Protein AF-A0A453AKY3-F1 (afdb_monomer_lite)

Radius of gyration: 17.87 Å; chains: 1; bounding box: 48×35×45 Å

pLDDT: mean 80.45, std 20.17, range [27.27, 98.38]

Secondary structure (DSSP, 8-state):
--SGGGTSSHHHHHHHHTT---SS--HHHHHHHH-HHHHHHHHHTTGGGT--PPPEEEE-HHHHHHS-HHHHHHHHHHHH--SEEEEEESS--TTTT-EEE-SHHHHHHHHHHHHTT-SSPPTT-SS--------SS---------S-EEEEEE-

InterPro domains:
  IPR000291 D-alanine--D-alanine ligase/VANA/B/C, conserved site [PS00843] (2-13)
  IPR013815 ATP-grasp fold, subdomain 1 [G3DSA:3.30.1490.20] (53-109)
  IPR016185 Pre-ATP-grasp domain superfamily [SSF52440] (1-34)

Foldseek 3Di:
DDKDCVQLQNVLVVCVVVVHDDDDDHNVVSNQVLFQVSVQVVCCVCVVVVDHDFAEAEEELVRLLPDDLQVVVVVCCVRNVAQKEWEDARRTPDCFLTDIARDSQQSVQSNVCVVVVPRHRDPPSHDDDPDPPPDPDDDDDDDPPPRRYGYYYYD

Sequence (155 aa):
VHGGIGEDGTIQSLLESAGVPYTGPGPIASRTCMDKVATSLAVDHLASYGIHTIPKDVRAREELLKSSLVDIWNDLKAKLQTETVCVKPARDGCSTGVARLRCPEDLEVYANALRGTLPRLPANCLSKVPEIQFGNSLSQSNLMLSCTFTLIYIC

Organism: Aegilops tauschii subsp. strangulata (NCBI:txid200361)

Structure (mmCIF, N/CA/C/O backbone):
data_AF-A0A453AKY3-F1
#
_entry.id   AF-A0A453AKY3-F1
#
loop_
_atom_site.group_PDB
_atom_site.id
_atom_site.type_symbol
_atom_site.label_atom_id
_atom_site.label_alt_id
_atom_site.label_comp_id
_atom_site.label_asym_id
_atom_site.label_entity_id
_atom_site.label_seq_id
_atom_site.pdbx_PDB_ins_code
_atom_site.Cartn_x
_atom_site.Cartn_y
_atom_site.Cartn_z
_atom_site.occupancy
_atom_site.B_iso_or_equiv
_atom_site.auth_seq_id
_atom_site.auth_comp_id
_atom_site.auth_asym_id
_atom_site.auth_atom_id
_atom_site.pdbx_PDB_model_num
ATOM 1 N N . VAL A 1 1 ? -10.324 -13.139 13.522 1.00 77.50 1 VAL A N 1
ATOM 2 C CA . VAL A 1 1 ? -10.597 -13.159 12.066 1.00 77.50 1 VAL A CA 1
ATOM 3 C C . VAL A 1 1 ? -9.435 -12.445 11.412 1.00 77.50 1 VAL A C 1
ATOM 5 O O . VAL A 1 1 ? -9.150 -11.344 11.853 1.00 77.50 1 VAL A O 1
ATOM 8 N N . HIS A 1 2 ? -8.716 -13.091 10.497 1.00 82.88 2 HIS A N 1
ATOM 9 C CA . HIS A 1 2 ? -7.521 -12.515 9.871 1.00 82.88 2 HIS A CA 1
ATOM 10 C C . HIS A 1 2 ? -7.840 -12.085 8.439 1.00 82.88 2 HIS A C 1
ATOM 12 O O . HIS A 1 2 ? -8.544 -12.817 7.741 1.00 82.88 2 HIS A O 1
ATOM 18 N N . GLY A 1 3 ? -7.317 -10.933 8.022 1.00 79.75 3 GLY A N 1
ATOM 19 C CA . GLY A 1 3 ? -7.545 -10.345 6.704 1.00 79.75 3 GLY A CA 1
ATOM 20 C C . GLY A 1 3 ? -8.992 -9.916 6.418 1.00 79.75 3 GLY A C 1
ATOM 21 O O . GLY A 1 3 ? -9.940 -10.229 7.147 1.00 79.75 3 GLY A O 1
ATOM 22 N N . GLY A 1 4 ? -9.156 -9.183 5.311 1.00 83.38 4 GLY A N 1
ATOM 23 C CA . GLY A 1 4 ? -10.452 -8.743 4.785 1.00 83.38 4 GLY A CA 1
ATOM 24 C C . GLY A 1 4 ? -11.318 -8.039 5.831 1.00 83.38 4 GLY A C 1
ATOM 25 O O . GLY A 1 4 ? -10.832 -7.197 6.585 1.00 83.38 4 GLY A O 1
ATOM 26 N N . ILE A 1 5 ? -12.584 -8.455 5.927 1.00 90.88 5 ILE A N 1
ATOM 27 C CA . ILE A 1 5 ? -13.588 -7.839 6.811 1.00 90.88 5 ILE A CA 1
ATOM 28 C C . ILE A 1 5 ? -13.215 -7.846 8.302 1.00 90.88 5 ILE A C 1
ATOM 30 O O . ILE A 1 5 ? -13.814 -7.112 9.086 1.00 90.88 5 ILE A O 1
ATOM 34 N N . GLY A 1 6 ? -12.262 -8.695 8.711 1.00 91.56 6 GLY A N 1
ATOM 35 C CA . GLY A 1 6 ? -11.754 -8.736 10.082 1.00 91.56 6 GLY A CA 1
ATOM 36 C C . GLY A 1 6 ? -10.782 -7.603 10.412 1.00 91.56 6 GLY A C 1
ATOM 37 O O . GLY A 1 6 ? -10.623 -7.278 11.586 1.00 91.56 6 GLY A O 1
ATOM 38 N N . GLU A 1 7 ? -10.151 -6.998 9.405 1.00 91.19 7 GLU A N 1
ATOM 39 C CA . GLU A 1 7 ? -9.046 -6.040 9.568 1.00 91.19 7 GLU A CA 1
ATOM 40 C C . GLU A 1 7 ? -9.266 -4.716 8.824 1.00 91.19 7 GLU A C 1
ATOM 42 O O . GLU A 1 7 ? -8.609 -3.729 9.139 1.00 91.19 7 GLU A O 1
ATOM 47 N N . ASP A 1 8 ? -10.207 -4.647 7.880 1.00 91.50 8 ASP A N 1
ATOM 48 C CA . ASP A 1 8 ? -10.483 -3.449 7.071 1.00 91.50 8 ASP A CA 1
ATOM 49 C C . ASP A 1 8 ? -11.472 -2.449 7.712 1.00 91.50 8 ASP A C 1
ATOM 51 O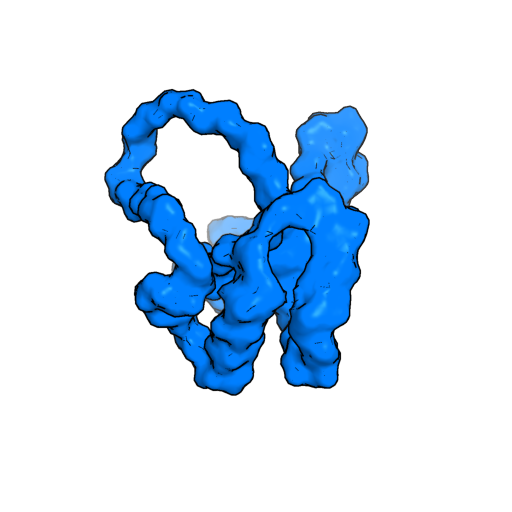 O . ASP A 1 8 ? -11.802 -1.415 7.119 1.00 91.50 8 ASP A O 1
ATOM 55 N N . GLY A 1 9 ? -11.942 -2.739 8.929 1.00 94.94 9 GLY A N 1
ATOM 56 C CA . GLY A 1 9 ? -12.913 -1.925 9.659 1.00 94.94 9 GLY A CA 1
ATOM 57 C C . GLY A 1 9 ? -14.373 -2.351 9.476 1.00 94.94 9 GLY A C 1
ATOM 58 O O . GLY A 1 9 ? -15.237 -1.790 10.147 1.00 94.94 9 GLY A O 1
ATOM 59 N N . THR A 1 10 ? -14.678 -3.317 8.603 1.00 95.44 10 THR A N 1
ATOM 60 C CA . THR A 1 10 ? -16.061 -3.735 8.315 1.00 95.44 10 THR A CA 1
ATOM 61 C C . THR A 1 10 ? -16.733 -4.35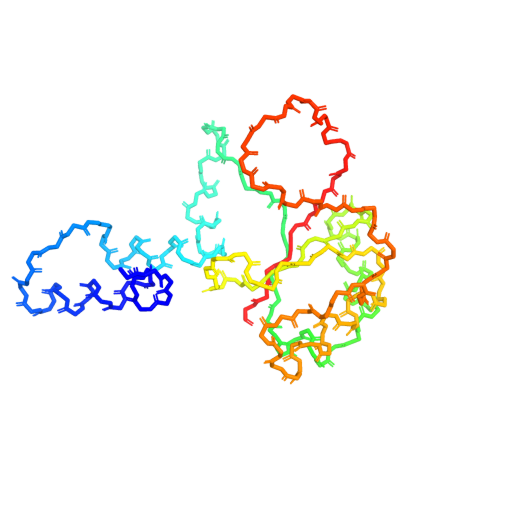9 9.535 1.00 95.44 10 THR A C 1
ATOM 63 O O . THR A 1 10 ? -17.793 -3.891 9.956 1.00 95.44 10 THR A O 1
ATOM 66 N N . ILE A 1 11 ? -16.126 -5.387 10.141 1.00 96.75 11 ILE A N 1
ATOM 67 C CA . ILE A 1 11 ? -16.690 -6.030 11.339 1.00 96.75 11 ILE A CA 1
ATOM 68 C C . ILE A 1 11 ? -16.721 -5.047 12.513 1.00 96.75 11 ILE A C 1
ATOM 70 O O . ILE A 1 11 ? -17.693 -5.027 13.262 1.00 96.75 11 ILE A O 1
ATOM 74 N N . GLN A 1 12 ? -15.711 -4.188 12.642 1.00 98.00 12 GLN A N 1
ATOM 75 C CA . GLN A 1 12 ? -15.644 -3.161 13.679 1.00 98.00 12 GLN A CA 1
ATOM 76 C C . GLN A 1 12 ? -16.838 -2.202 13.573 1.00 98.00 12 GLN A C 1
ATOM 78 O O . GLN A 1 12 ? -17.528 -1.978 14.562 1.00 98.00 12 GLN A O 1
ATOM 83 N N . SER A 1 13 ? -17.150 -1.698 12.371 1.00 97.81 13 SER A N 1
ATOM 84 C CA . SER A 1 13 ? -18.307 -0.817 12.156 1.00 97.81 13 SER A CA 1
ATOM 85 C C . SER A 1 13 ? -19.636 -1.503 12.469 1.00 97.81 13 SER A C 1
ATOM 87 O O . SER A 1 13 ? -20.542 -0.866 13.011 1.00 97.81 13 SER A O 1
ATOM 89 N N . LEU A 1 14 ? -19.762 -2.793 12.146 1.00 97.81 14 LEU A N 1
ATOM 90 C CA . LEU A 1 14 ? -20.954 -3.575 12.479 1.00 97.81 14 LEU A CA 1
ATOM 91 C C . LEU A 1 14 ? -21.115 -3.740 13.995 1.00 97.81 14 LEU A C 1
ATOM 93 O O . LEU A 1 14 ? -22.214 -3.549 14.511 1.00 97.81 14 LEU A O 1
ATOM 97 N N . LEU A 1 15 ? -20.028 -4.051 14.707 1.00 97.88 15 LEU A N 1
ATOM 98 C CA . LEU A 1 15 ? -20.034 -4.213 16.163 1.00 97.88 15 LEU A CA 1
ATOM 99 C C . LEU A 1 15 ? -20.367 -2.896 16.874 1.00 97.88 15 LEU A C 1
ATOM 101 O O . LEU A 1 15 ? -21.216 -2.892 17.764 1.00 97.88 15 LEU A O 1
ATOM 105 N N . GLU A 1 16 ? -19.788 -1.776 16.431 1.00 97.75 16 GLU A N 1
ATOM 106 C CA . GLU A 1 16 ? -20.116 -0.444 16.959 1.00 97.75 16 GLU A CA 1
ATOM 107 C C . GLU A 1 16 ? -21.583 -0.080 16.728 1.00 97.75 16 GLU A C 1
ATOM 109 O O . GLU A 1 16 ? -22.260 0.362 17.654 1.00 97.75 16 GLU A O 1
ATOM 114 N N . SER A 1 17 ? -22.105 -0.331 15.523 1.00 97.88 17 SER A N 1
ATOM 115 C CA . SER A 1 17 ? -23.512 -0.058 15.192 1.00 97.88 17 SER A CA 1
ATOM 116 C C . SER A 1 17 ? -24.484 -0.910 16.013 1.00 97.88 17 SER A C 1
ATOM 118 O O . SER A 1 17 ? -25.597 -0.478 16.300 1.00 97.88 17 SER A O 1
ATOM 120 N N . ALA A 1 18 ? -24.064 -2.116 16.405 1.00 98.19 18 ALA A N 1
ATOM 121 C CA . ALA A 1 18 ? -24.838 -3.024 17.245 1.00 98.19 18 ALA A CA 1
ATOM 122 C C . ALA A 1 18 ? -24.656 -2.775 18.756 1.00 98.19 18 ALA A C 1
ATOM 124 O O . ALA A 1 18 ? -25.270 -3.474 19.560 1.00 98.19 18 ALA A O 1
ATOM 125 N N . GLY A 1 19 ? -23.807 -1.822 19.161 1.00 97.88 19 GLY A N 1
ATOM 126 C CA . GLY A 1 19 ? -23.482 -1.586 20.571 1.00 97.88 19 GLY A CA 1
ATOM 127 C C . GLY A 1 19 ? -22.747 -2.756 21.237 1.00 97.88 19 GLY A C 1
ATOM 128 O O . GLY A 1 19 ? -22.796 -2.898 22.459 1.00 97.88 19 GLY A O 1
ATOM 129 N N . VAL A 1 20 ? -22.087 -3.613 20.451 1.00 98.38 20 VAL A N 1
ATOM 130 C CA . VAL A 1 20 ? -21.365 -4.787 20.949 1.00 98.38 20 VAL A CA 1
ATOM 131 C C . VAL A 1 20 ? -19.908 -4.403 21.220 1.00 98.38 20 VAL A C 1
ATOM 133 O O . VAL A 1 20 ? -19.200 -4.015 20.289 1.00 98.38 20 VAL A O 1
ATOM 136 N N . PRO A 1 21 ? -19.415 -4.522 22.465 1.00 97.50 21 PRO A N 1
ATOM 137 C CA . PRO A 1 21 ? -18.017 -4.250 22.772 1.00 97.50 21 PRO A CA 1
ATOM 138 C C . PRO A 1 21 ? -17.095 -5.293 22.127 1.00 97.50 21 PRO A C 1
ATOM 140 O O . PRO A 1 21 ? -17.434 -6.474 22.033 1.00 97.50 21 PRO A O 1
ATOM 143 N N . TYR A 1 22 ? -15.902 -4.866 21.714 1.00 96.69 22 TYR A N 1
ATOM 144 C CA . TYR A 1 22 ? -14.908 -5.727 21.076 1.00 96.69 22 TYR A CA 1
ATOM 145 C C . TYR A 1 22 ? -13.481 -5.297 21.415 1.00 96.69 22 TYR A C 1
ATOM 147 O O . TYR A 1 22 ? -13.237 -4.196 21.907 1.00 96.69 22 TYR A O 1
ATOM 155 N N . THR A 1 23 ? -12.526 -6.191 21.165 1.00 96.62 23 THR A N 1
ATOM 156 C CA . THR A 1 23 ? -11.096 -5.921 21.337 1.00 96.62 23 THR A CA 1
ATOM 157 C C . THR A 1 23 ? -10.463 -5.565 19.999 1.00 96.62 23 THR A C 1
ATOM 159 O O . THR A 1 23 ? -10.691 -6.255 19.006 1.00 96.62 23 THR A O 1
ATOM 162 N N . GLY A 1 24 ? -9.618 -4.535 19.992 1.00 94.94 24 GLY A N 1
ATOM 163 C CA . GLY A 1 24 ? -8.843 -4.126 18.824 1.00 94.94 24 GLY A CA 1
ATOM 164 C C . GLY A 1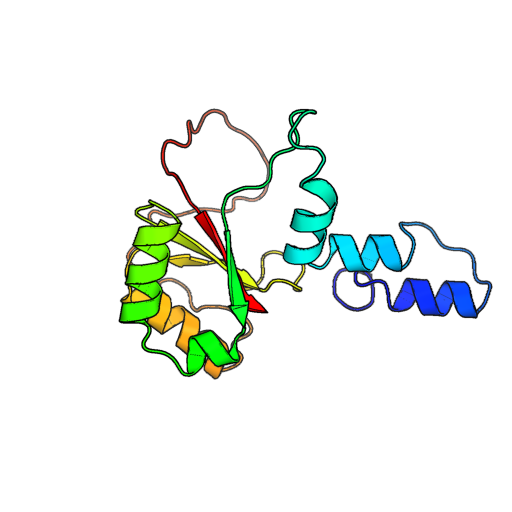 24 ? -9.059 -2.659 18.442 1.00 94.94 24 GLY A C 1
ATOM 165 O O . GLY A 1 24 ? -9.707 -1.915 19.178 1.00 94.94 24 GLY A O 1
ATOM 166 N N . PRO A 1 25 ? -8.471 -2.226 17.315 1.00 95.75 25 PRO A N 1
ATOM 167 C CA . PRO A 1 25 ? -8.625 -0.866 16.813 1.00 95.75 25 PRO A CA 1
ATOM 168 C C . PRO A 1 25 ? -10.049 -0.593 16.313 1.00 95.75 25 PRO A C 1
ATOM 170 O O . PRO A 1 25 ? -10.726 -1.490 15.816 1.00 95.75 25 PRO A O 1
ATOM 173 N N . GLY A 1 26 ? -10.457 0.678 16.370 1.00 97.38 26 GLY A N 1
ATOM 174 C CA . GLY A 1 26 ? -11.711 1.152 15.778 1.00 97.38 26 GLY A CA 1
ATOM 175 C C . GLY A 1 26 ? -11.755 1.029 14.245 1.00 97.38 26 GLY A C 1
ATOM 176 O O . GLY A 1 26 ? -10.717 0.779 13.617 1.00 97.38 26 GLY A O 1
ATOM 177 N N . PRO A 1 27 ? -12.911 1.266 13.597 1.00 97.00 27 PRO A N 1
ATOM 178 C CA . PRO A 1 27 ? -13.074 1.091 12.154 1.00 97.00 27 PRO A CA 1
ATOM 179 C C . PRO A 1 27 ? -12.144 1.969 11.322 1.00 97.00 27 PRO A C 1
ATOM 181 O O . PRO A 1 27 ? -11.575 1.512 10.334 1.00 97.00 27 PRO A O 1
ATOM 184 N N . ILE A 1 28 ? -11.958 3.229 11.729 1.00 96.50 28 ILE A N 1
ATOM 185 C CA . ILE A 1 28 ? -11.103 4.186 11.011 1.00 96.50 28 ILE A CA 1
ATOM 186 C C . ILE A 1 28 ? -9.643 3.737 11.067 1.00 96.50 28 ILE A C 1
ATOM 188 O O . ILE A 1 28 ? -8.967 3.707 10.039 1.00 96.50 28 ILE A O 1
ATOM 192 N N . ALA A 1 29 ? -9.171 3.357 12.257 1.00 96.38 29 ALA A N 1
ATOM 193 C CA . ALA A 1 29 ? -7.811 2.873 12.450 1.00 96.38 29 ALA A CA 1
ATOM 194 C C . ALA A 1 29 ? -7.577 1.570 11.672 1.00 96.38 29 ALA A C 1
ATOM 196 O O . ALA A 1 29 ? -6.598 1.472 10.940 1.00 96.38 29 ALA A O 1
ATOM 197 N N . SER A 1 30 ? -8.517 0.625 11.747 1.00 95.25 30 SER A N 1
ATOM 198 C CA . SER A 1 30 ? -8.486 -0.637 10.994 1.00 95.25 30 SER A CA 1
ATOM 199 C C . SER A 1 30 ? -8.369 -0.387 9.485 1.00 95.25 30 SER A C 1
ATOM 201 O O . SER A 1 30 ? -7.405 -0.812 8.850 1.00 95.25 30 SER A O 1
ATOM 203 N N . ARG A 1 31 ? -9.269 0.429 8.920 1.00 93.44 31 ARG A N 1
ATOM 204 C CA . ARG A 1 31 ? -9.260 0.792 7.495 1.00 93.44 31 ARG A CA 1
ATOM 205 C C . ARG A 1 31 ? -7.968 1.481 7.065 1.00 93.44 31 ARG A C 1
ATOM 207 O O . ARG A 1 31 ? -7.430 1.175 6.004 1.00 93.44 31 ARG A O 1
ATOM 214 N N . THR A 1 32 ? -7.481 2.416 7.880 1.00 94.62 32 THR A N 1
ATOM 215 C CA . THR A 1 32 ? -6.267 3.185 7.581 1.00 94.62 32 THR A CA 1
ATOM 216 C C . THR A 1 32 ? -5.045 2.280 7.566 1.00 94.62 32 THR A C 1
ATOM 218 O O . THR A 1 32 ? -4.250 2.367 6.637 1.00 94.62 32 THR A O 1
ATOM 221 N N . CYS A 1 33 ? -4.920 1.393 8.556 1.00 92.38 33 CYS A N 1
ATOM 222 C CA . CYS A 1 33 ? -3.794 0.473 8.696 1.00 92.38 33 CYS A CA 1
ATOM 223 C C . CYS A 1 33 ? -3.811 -0.666 7.662 1.00 92.38 33 CYS A C 1
ATOM 225 O O . CYS A 1 33 ? -2.755 -1.201 7.326 1.00 92.38 33 CYS A O 1
ATOM 227 N N . MET A 1 34 ? -4.986 -1.030 7.139 1.00 89.56 34 MET A N 1
ATOM 228 C CA . MET A 1 34 ? -5.112 -2.050 6.093 1.00 89.56 34 MET A CA 1
ATOM 229 C C . MET A 1 34 ? -4.691 -1.525 4.707 1.00 89.56 34 MET A C 1
ATOM 231 O O . MET A 1 34 ? -4.101 -2.255 3.902 1.00 89.56 34 MET A O 1
ATOM 235 N N . ASP A 1 35 ? -4.941 -0.241 4.431 1.00 89.88 35 ASP A N 1
ATOM 236 C CA . ASP A 1 35 ? -4.528 0.428 3.196 1.00 89.88 35 ASP A CA 1
ATOM 237 C C . ASP A 1 35 ? -3.127 1.042 3.350 1.00 89.88 35 ASP A C 1
ATOM 239 O O . ASP A 1 35 ? -2.907 2.019 4.065 1.00 89.88 35 ASP A O 1
ATOM 243 N N . LYS A 1 36 ? -2.145 0.484 2.638 1.00 88.44 36 LYS A N 1
ATOM 244 C CA . LYS A 1 36 ? -0.737 0.897 2.763 1.00 88.44 36 LYS A CA 1
ATOM 245 C C . LYS A 1 36 ? -0.481 2.311 2.249 1.00 88.44 36 LYS A C 1
ATOM 247 O O . LYS A 1 36 ? 0.472 2.955 2.702 1.00 88.44 36 LYS A O 1
ATOM 252 N N . VAL A 1 37 ? -1.299 2.788 1.311 1.00 91.00 37 VAL A N 1
ATOM 253 C CA . VAL A 1 37 ? -1.241 4.167 0.820 1.00 91.00 37 VAL A CA 1
ATOM 254 C C . VAL A 1 37 ? -1.791 5.086 1.903 1.00 91.00 37 VAL A C 1
ATOM 256 O O . VAL A 1 37 ? -1.100 6.021 2.303 1.00 91.00 37 VAL A O 1
ATOM 259 N N . ALA A 1 38 ? -2.963 4.766 2.459 1.00 92.75 38 ALA A N 1
ATOM 260 C CA . ALA A 1 38 ? -3.563 5.546 3.541 1.00 92.75 38 ALA A CA 1
ATOM 261 C C . ALA A 1 38 ? -2.670 5.592 4.790 1.00 92.75 38 ALA A C 1
ATOM 263 O O . ALA A 1 38 ? -2.426 6.671 5.321 1.00 92.75 38 ALA A O 1
ATOM 264 N N . THR A 1 39 ? -2.110 4.452 5.210 1.00 94.12 39 THR A N 1
ATOM 265 C CA . THR A 1 39 ? -1.142 4.374 6.317 1.00 94.12 39 THR A CA 1
ATOM 266 C C . THR A 1 39 ? 0.048 5.289 6.065 1.00 94.12 39 THR A C 1
ATOM 268 O O . THR A 1 39 ? 0.448 6.044 6.945 1.00 94.12 39 THR A O 1
ATOM 271 N N . SER A 1 40 ? 0.609 5.236 4.852 1.00 92.81 40 SER A N 1
ATOM 272 C CA . SER A 1 40 ? 1.773 6.047 4.497 1.00 92.81 40 SER A CA 1
ATOM 273 C C . SER A 1 40 ? 1.484 7.541 4.604 1.00 92.81 40 SER A C 1
ATOM 275 O O . SER A 1 40 ? 2.297 8.270 5.154 1.00 92.81 40 SER A O 1
ATOM 277 N N . LEU A 1 41 ? 0.327 7.981 4.104 1.00 93.94 41 LEU A N 1
ATOM 278 C CA . LEU A 1 41 ? -0.102 9.377 4.185 1.00 93.94 41 LEU A CA 1
ATOM 279 C C . LEU A 1 41 ? -0.390 9.795 5.633 1.00 93.94 41 LEU A C 1
ATOM 281 O O . LEU A 1 41 ? -0.020 10.890 6.045 1.00 93.94 41 LEU A O 1
ATOM 285 N N . ALA A 1 42 ? -1.011 8.913 6.420 1.00 96.25 42 ALA A N 1
ATOM 286 C CA . ALA A 1 42 ? -1.363 9.188 7.809 1.00 96.25 42 ALA A CA 1
ATOM 287 C C . ALA A 1 42 ? -0.132 9.451 8.688 1.00 96.25 42 ALA A C 1
ATOM 289 O O . ALA A 1 42 ? -0.210 10.263 9.605 1.00 96.25 42 ALA A O 1
ATOM 290 N N . VAL A 1 43 ? 1.001 8.800 8.406 1.00 96.50 43 VAL A N 1
ATOM 291 C CA . VAL A 1 43 ? 2.237 8.947 9.195 1.00 96.50 43 VAL A CA 1
ATOM 292 C C . VAL A 1 43 ? 3.256 9.907 8.579 1.00 96.50 43 VAL A C 1
ATOM 294 O O . VAL A 1 43 ? 4.282 10.161 9.198 1.00 96.50 43 VAL A O 1
ATOM 297 N N . ASP A 1 44 ? 2.995 10.464 7.394 1.00 94.81 44 ASP A N 1
ATOM 298 C CA . ASP A 1 44 ? 3.966 11.285 6.653 1.00 94.81 44 ASP A CA 1
ATOM 299 C C . ASP A 1 44 ? 4.417 12.530 7.439 1.00 94.81 44 ASP A C 1
ATOM 301 O O . ASP A 1 44 ? 5.601 12.860 7.508 1.00 94.81 44 ASP A O 1
ATOM 305 N N . HIS A 1 45 ? 3.477 13.156 8.154 1.00 95.38 45 HIS A N 1
ATOM 306 C CA . HIS A 1 45 ? 3.734 14.310 9.018 1.00 95.38 45 HIS A CA 1
ATOM 307 C C . HIS A 1 45 ? 4.669 14.013 10.209 1.00 95.38 45 HIS A C 1
ATOM 309 O O . HIS A 1 45 ? 5.111 14.942 10.884 1.00 95.38 45 HIS A O 1
ATOM 315 N N . LEU A 1 46 ? 4.980 12.739 10.476 1.00 97.06 46 LEU A N 1
ATOM 316 C CA . LEU A 1 46 ? 5.847 12.305 11.573 1.00 97.06 46 LEU A CA 1
ATOM 317 C C . LEU A 1 46 ? 7.323 12.173 11.164 1.00 97.06 46 LEU A C 1
ATOM 319 O O . LEU A 1 46 ? 8.146 11.735 11.971 1.00 97.06 46 LEU A O 1
ATOM 323 N N . ALA A 1 47 ? 7.690 12.590 9.948 1.00 95.19 47 ALA A N 1
ATOM 324 C CA . ALA A 1 47 ? 9.069 12.540 9.465 1.00 95.19 47 ALA A CA 1
ATOM 325 C C . ALA A 1 47 ? 10.060 13.288 10.378 1.00 95.19 47 ALA A C 1
ATOM 327 O O . ALA A 1 47 ? 11.172 12.814 10.594 1.00 95.19 47 ALA A O 1
ATOM 328 N N . SER A 1 48 ? 9.660 14.418 10.974 1.00 96.00 48 SER A N 1
ATOM 329 C CA . SER A 1 48 ? 10.497 15.165 11.931 1.00 96.00 48 SER A CA 1
ATOM 330 C C . SER A 1 48 ? 10.756 14.408 13.239 1.00 96.00 48 SER A C 1
ATOM 332 O O . SER A 1 48 ? 11.718 14.709 13.942 1.00 96.00 48 SER A O 1
ATOM 334 N N . TYR A 1 49 ? 9.934 13.403 13.542 1.00 96.56 49 TYR A N 1
ATOM 335 C CA . TYR A 1 49 ? 10.079 12.504 14.686 1.00 96.56 49 TYR A CA 1
ATOM 336 C C . TYR A 1 49 ? 10.815 11.204 14.323 1.00 96.56 49 TYR A C 1
ATOM 338 O O . TYR A 1 49 ? 10.853 10.273 15.124 1.00 96.56 49 TYR A O 1
ATOM 346 N N . GLY A 1 50 ? 11.396 11.119 13.120 1.00 96.06 50 GLY A N 1
ATOM 347 C CA . GLY A 1 50 ? 12.143 9.950 12.649 1.00 96.06 50 GLY A CA 1
ATOM 348 C C . GLY A 1 50 ? 11.274 8.814 12.101 1.00 96.06 50 GLY A C 1
ATOM 349 O O . GLY A 1 50 ? 11.791 7.734 11.814 1.00 96.06 50 GLY A O 1
ATOM 350 N N . ILE A 1 51 ? 9.964 9.030 11.935 1.00 94.62 51 ILE A N 1
ATOM 351 C CA . ILE A 1 51 ? 9.064 8.059 11.305 1.00 94.62 51 ILE A CA 1
ATOM 352 C C . ILE A 1 51 ? 8.997 8.381 9.815 1.00 94.62 51 ILE A C 1
ATOM 354 O O . ILE A 1 51 ? 8.277 9.276 9.383 1.00 94.62 51 ILE A O 1
ATOM 358 N N . HIS A 1 52 ? 9.768 7.642 9.023 1.00 90.88 52 HIS A N 1
ATOM 359 C CA . HIS A 1 52 ? 9.828 7.828 7.578 1.00 90.88 52 HIS A CA 1
ATOM 360 C C . HIS A 1 52 ? 9.081 6.725 6.844 1.00 90.88 52 HIS A C 1
ATOM 362 O O . HIS A 1 52 ? 9.112 5.554 7.228 1.00 90.88 52 HIS A O 1
ATOM 368 N N . THR A 1 53 ? 8.462 7.093 5.726 1.00 90.88 53 THR A N 1
ATOM 369 C CA . THR A 1 53 ? 7.953 6.117 4.769 1.00 90.88 53 THR A CA 1
ATOM 370 C C . THR A 1 53 ? 8.907 6.010 3.585 1.00 90.88 53 THR A C 1
ATOM 372 O O . THR A 1 53 ? 9.541 6.985 3.189 1.00 90.88 53 THR A O 1
ATOM 375 N N . ILE A 1 54 ? 9.045 4.808 3.027 1.00 88.44 54 ILE A N 1
ATOM 376 C CA . ILE A 1 54 ? 9.901 4.589 1.855 1.00 88.44 54 ILE A CA 1
ATOM 377 C C . ILE A 1 54 ? 9.324 5.315 0.629 1.00 88.44 54 ILE A C 1
ATOM 379 O O . ILE A 1 54 ? 8.094 5.365 0.522 1.00 88.44 54 ILE A O 1
ATOM 383 N N . PRO A 1 55 ? 10.146 5.834 -0.305 1.00 87.69 55 PRO A N 1
ATOM 384 C CA . PRO A 1 55 ? 9.640 6.377 -1.561 1.00 87.69 55 PRO A CA 1
ATOM 385 C C . PRO A 1 55 ? 8.739 5.367 -2.281 1.00 87.69 55 PRO A C 1
ATOM 387 O O . PRO A 1 55 ? 8.936 4.150 -2.183 1.00 87.69 55 PRO A O 1
ATOM 390 N N . LYS A 1 56 ? 7.702 5.868 -2.957 1.00 90.38 56 LYS A N 1
ATOM 391 C CA . LYS A 1 56 ? 6.706 5.023 -3.620 1.00 90.38 56 LYS A CA 1
ATOM 392 C C . LYS A 1 56 ? 6.035 5.703 -4.800 1.00 90.38 56 LYS A C 1
ATOM 394 O O . LYS A 1 56 ? 5.911 6.922 -4.814 1.00 90.38 56 LYS A O 1
ATOM 399 N N . ASP A 1 57 ? 5.539 4.884 -5.718 1.00 92.69 57 ASP A N 1
ATOM 400 C CA . ASP A 1 57 ? 4.609 5.283 -6.777 1.00 92.69 57 ASP A CA 1
ATOM 401 C C . ASP A 1 57 ? 3.289 4.522 -6.582 1.00 92.69 57 ASP A C 1
ATOM 403 O O . ASP A 1 57 ? 3.294 3.342 -6.214 1.00 92.69 57 ASP A O 1
ATOM 407 N N . VAL A 1 58 ? 2.155 5.199 -6.761 1.00 92.00 58 VAL A N 1
ATOM 408 C CA . VAL A 1 58 ? 0.823 4.599 -6.596 1.00 92.00 58 VAL A CA 1
ATOM 409 C C . VAL A 1 58 ? 0.115 4.634 -7.939 1.00 92.00 58 VAL A C 1
ATOM 411 O O . VAL A 1 58 ? -0.084 5.708 -8.497 1.00 92.00 58 VAL A O 1
ATOM 414 N N . ARG A 1 59 ? -0.276 3.463 -8.444 1.00 91.31 59 ARG A N 1
ATOM 415 C CA . ARG A 1 59 ? -0.946 3.306 -9.740 1.00 91.31 59 ARG A CA 1
ATOM 416 C C . ARG A 1 59 ? -2.278 2.609 -9.547 1.00 91.31 59 ARG A C 1
ATOM 418 O O . ARG A 1 59 ? -2.362 1.620 -8.820 1.00 91.31 59 ARG A O 1
ATOM 425 N N . ALA A 1 60 ? -3.308 3.076 -10.240 1.00 89.62 60 ALA A N 1
ATOM 426 C CA . ALA A 1 60 ? -4.524 2.282 -10.371 1.00 89.62 60 ALA A CA 1
ATOM 427 C C . ALA A 1 60 ? -4.233 1.043 -11.226 1.00 89.62 60 ALA A C 1
ATOM 429 O O . ALA A 1 60 ? -3.491 1.122 -12.213 1.00 89.62 60 ALA A O 1
ATOM 430 N N . ARG A 1 61 ? -4.850 -0.095 -10.898 1.00 86.38 61 ARG A N 1
ATOM 431 C CA . ARG A 1 61 ? -4.762 -1.303 -11.725 1.00 86.38 61 ARG A CA 1
ATOM 432 C C . ARG A 1 61 ? -5.093 -1.013 -13.191 1.00 86.38 61 ARG A C 1
ATOM 434 O O . ARG A 1 61 ? -4.389 -1.473 -14.084 1.00 86.38 61 ARG A O 1
ATOM 441 N N . GLU A 1 62 ? -6.128 -0.230 -13.470 1.00 86.56 62 GLU A N 1
ATOM 442 C CA . GLU A 1 62 ? -6.560 0.074 -14.838 1.00 86.56 62 GLU A CA 1
ATOM 443 C C . GLU A 1 62 ? -5.526 0.905 -15.601 1.00 86.56 62 GLU A C 1
ATOM 445 O O . GLU A 1 62 ? -5.339 0.688 -16.797 1.00 86.56 62 GLU A O 1
ATOM 450 N N . GLU A 1 63 ? -4.851 1.832 -14.921 1.00 87.44 63 GLU A N 1
ATOM 451 C CA . GLU A 1 63 ? -3.773 2.640 -15.496 1.00 87.44 63 GLU A CA 1
ATOM 452 C C . GLU A 1 63 ? -2.587 1.751 -15.878 1.00 87.44 63 GLU A C 1
ATOM 454 O O . GLU A 1 63 ? -2.086 1.832 -17.003 1.00 87.44 63 GLU A O 1
ATOM 459 N N . LEU A 1 64 ? -2.202 0.844 -14.973 1.00 88.19 64 LEU A N 1
ATOM 460 C CA . LEU A 1 64 ? -1.131 -0.118 -15.207 1.00 88.19 64 LEU A CA 1
ATOM 461 C C . LEU A 1 64 ? -1.433 -1.021 -16.412 1.00 88.19 64 LEU A C 1
ATOM 463 O O . LEU A 1 64 ? -0.554 -1.301 -17.218 1.00 88.19 64 LEU A O 1
ATOM 467 N N . LEU A 1 65 ? -2.681 -1.476 -16.552 1.00 85.75 65 LEU A N 1
ATOM 468 C CA . LEU A 1 65 ? -3.066 -2.449 -17.578 1.00 85.75 65 LEU A CA 1
ATOM 469 C C . LEU A 1 65 ? -3.332 -1.847 -18.966 1.00 85.75 65 LEU A C 1
ATOM 471 O O . LEU A 1 65 ? -3.328 -2.601 -19.948 1.00 85.75 65 LEU A O 1
ATOM 475 N N . LYS A 1 66 ? -3.599 -0.539 -19.052 1.00 88.81 66 LYS A N 1
ATOM 476 C CA . LYS A 1 66 ? -3.894 0.174 -20.310 1.00 88.81 66 LYS A CA 1
ATOM 477 C C . LYS A 1 66 ? -2.682 0.883 -20.912 1.00 88.81 66 LYS A C 1
ATOM 479 O O . LYS A 1 66 ? -2.706 1.192 -22.099 1.00 88.81 66 LYS A O 1
ATOM 484 N N . SER A 1 67 ? -1.660 1.154 -20.109 1.00 89.38 67 SER A N 1
ATOM 485 C CA . SER A 1 67 ? -0.479 1.902 -20.539 1.00 89.38 67 SER A CA 1
ATOM 486 C C . SER A 1 67 ? 0.619 0.979 -21.074 1.00 89.38 67 SER A C 1
ATOM 488 O O . SER A 1 67 ? 0.617 -0.231 -20.843 1.00 89.38 67 SER A O 1
ATOM 490 N N . SER A 1 68 ? 1.587 1.565 -21.776 1.00 94.19 68 SER A N 1
ATOM 491 C CA . SER A 1 68 ? 2.827 0.887 -22.157 1.00 94.19 68 SER A CA 1
ATOM 492 C C . SER A 1 68 ? 3.634 0.533 -20.905 1.00 94.19 68 SER A C 1
ATOM 494 O O . SER A 1 68 ? 4.055 1.414 -20.152 1.00 94.19 68 SER A O 1
ATOM 496 N N . LEU A 1 69 ? 3.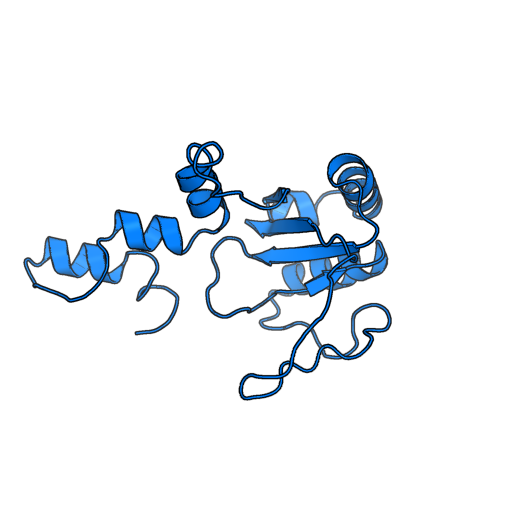853 -0.764 -20.668 1.00 92.12 69 LEU A N 1
ATOM 497 C CA . LEU A 1 69 ? 4.598 -1.239 -19.495 1.00 92.12 69 LEU A CA 1
ATOM 498 C C . LEU A 1 69 ? 6.073 -0.821 -19.535 1.00 92.12 69 LEU A C 1
ATOM 500 O O . LEU A 1 69 ? 6.669 -0.596 -18.485 1.00 92.12 69 LEU A O 1
ATOM 504 N N . VAL A 1 70 ? 6.642 -0.664 -20.732 1.00 93.19 70 VAL A N 1
ATOM 505 C CA . VAL A 1 70 ? 8.006 -0.147 -20.918 1.00 93.19 70 VAL A CA 1
ATOM 506 C C . VAL A 1 70 ? 8.090 1.314 -20.477 1.00 93.19 70 VAL A C 1
ATOM 508 O O . VAL A 1 70 ? 9.023 1.686 -19.768 1.00 93.19 70 VAL A O 1
ATOM 511 N N . ASP A 1 71 ? 7.094 2.131 -20.821 1.00 94.31 71 ASP A N 1
ATOM 512 C CA . ASP A 1 71 ? 7.069 3.539 -20.411 1.00 94.31 71 ASP A CA 1
ATOM 513 C C . ASP A 1 71 ? 6.851 3.673 -18.904 1.00 94.31 71 ASP A C 1
ATOM 515 O O . ASP A 1 71 ? 7.533 4.463 -18.253 1.00 94.31 71 ASP A O 1
ATOM 519 N N . ILE A 1 72 ? 5.972 2.845 -18.329 1.00 93.50 72 ILE A N 1
ATOM 520 C CA . ILE A 1 72 ? 5.802 2.753 -16.874 1.00 93.50 72 ILE A CA 1
ATOM 521 C C . ILE A 1 72 ? 7.126 2.374 -16.207 1.00 93.50 72 ILE A C 1
ATOM 523 O O . ILE A 1 72 ? 7.523 3.014 -15.239 1.00 93.50 72 ILE A O 1
ATOM 527 N N . TRP A 1 73 ? 7.829 1.361 -16.718 1.00 94.00 73 TRP A N 1
ATOM 528 C CA . TRP A 1 73 ? 9.120 0.944 -16.177 1.00 94.00 73 TRP A CA 1
ATOM 529 C C . TRP A 1 73 ? 10.145 2.084 -16.196 1.00 94.00 73 TRP A C 1
ATOM 531 O O . TRP A 1 73 ? 10.780 2.362 -15.179 1.00 94.00 73 TRP A O 1
ATOM 541 N N . ASN A 1 74 ? 10.273 2.781 -17.326 1.00 93.50 74 ASN A N 1
ATOM 542 C CA . ASN A 1 74 ? 11.198 3.903 -17.475 1.00 93.50 74 ASN A CA 1
ATOM 543 C C . ASN A 1 74 ? 10.845 5.076 -16.546 1.00 93.50 74 ASN A C 1
ATOM 545 O O . ASN A 1 74 ? 11.732 5.652 -15.915 1.00 93.50 74 ASN A O 1
ATOM 549 N N . ASP A 1 75 ? 9.558 5.397 -16.409 1.00 93.81 75 ASP A N 1
ATOM 550 C CA . ASP A 1 75 ? 9.070 6.429 -15.490 1.00 93.81 75 ASP A CA 1
ATOM 551 C C . ASP A 1 75 ? 9.344 6.061 -14.021 1.00 93.81 75 ASP A C 1
ATOM 553 O O . ASP A 1 75 ? 9.851 6.879 -13.254 1.00 93.81 75 ASP A O 1
ATOM 557 N N . LEU A 1 76 ? 9.106 4.803 -13.634 1.00 92.31 76 LEU A N 1
ATOM 558 C CA . LEU A 1 76 ? 9.429 4.290 -12.299 1.00 92.31 76 LEU A CA 1
ATOM 559 C C . LEU A 1 76 ? 10.929 4.380 -12.008 1.00 92.31 76 LEU A C 1
ATOM 561 O O . LEU A 1 76 ? 11.322 4.869 -10.951 1.00 92.31 76 LEU A O 1
ATOM 565 N N . LYS A 1 77 ? 11.772 3.948 -12.949 1.00 90.25 77 LYS A N 1
ATOM 566 C CA . LYS A 1 77 ? 13.236 4.050 -12.865 1.00 90.25 77 LYS A CA 1
ATOM 567 C C . LYS A 1 77 ? 13.688 5.496 -12.650 1.00 90.25 77 LYS A C 1
ATOM 569 O O . LYS A 1 77 ? 14.532 5.743 -11.788 1.00 90.25 77 LYS A O 1
ATOM 574 N N . ALA A 1 78 ? 13.113 6.435 -13.400 1.00 91.38 78 ALA A N 1
ATOM 575 C CA . ALA A 1 78 ? 13.439 7.854 -13.311 1.00 91.38 78 ALA A CA 1
ATOM 576 C C . ALA A 1 78 ? 12.990 8.476 -11.977 1.00 91.38 78 ALA A C 1
ATOM 578 O O . ALA A 1 78 ? 13.782 9.150 -11.320 1.00 91.38 78 ALA A O 1
ATOM 579 N N . LYS A 1 79 ? 11.747 8.217 -11.550 1.00 91.12 79 LYS A N 1
ATOM 580 C CA . LYS A 1 79 ? 11.165 8.763 -10.311 1.00 91.12 79 LYS A CA 1
ATOM 581 C C . LYS A 1 79 ? 11.795 8.190 -9.048 1.00 91.12 79 LYS A C 1
ATOM 583 O O . LYS A 1 79 ? 12.032 8.916 -8.089 1.00 91.12 79 LYS A O 1
ATOM 588 N N . LEU A 1 80 ? 12.011 6.877 -9.029 1.00 89.81 80 LEU A N 1
ATOM 589 C CA . LEU A 1 80 ? 12.394 6.134 -7.828 1.00 89.81 80 LEU A CA 1
ATOM 590 C C . LEU A 1 80 ? 13.906 5.911 -7.715 1.00 89.81 80 LEU A C 1
ATOM 592 O O . LEU A 1 80 ? 14.350 5.403 -6.686 1.00 89.81 80 LEU A O 1
ATOM 596 N N . GLN A 1 81 ? 14.669 6.261 -8.759 1.00 90.00 81 GLN A N 1
ATOM 597 C CA . GLN A 1 81 ? 16.136 6.225 -8.801 1.00 90.00 81 GLN A CA 1
ATOM 598 C C . GLN A 1 81 ? 16.726 4.893 -8.293 1.00 90.00 81 GLN A C 1
ATOM 600 O O . GLN A 1 81 ? 17.659 4.866 -7.494 1.00 90.00 81 GLN A O 1
ATOM 605 N N . THR A 1 82 ? 16.158 3.769 -8.741 1.00 85.50 82 THR A N 1
ATOM 606 C CA . THR A 1 82 ? 16.534 2.413 -8.299 1.00 85.50 82 THR A CA 1
ATOM 607 C C . THR A 1 82 ? 16.689 1.446 -9.468 1.00 85.50 82 THR A C 1
ATOM 609 O O . THR A 1 82 ? 16.038 1.614 -10.488 1.00 85.50 82 THR A O 1
ATOM 612 N N . GLU A 1 83 ? 17.508 0.401 -9.322 1.00 85.06 83 GLU A N 1
ATOM 613 C CA . GLU A 1 83 ? 17.620 -0.740 -10.247 1.00 85.06 83 GLU A CA 1
ATOM 614 C C . GLU A 1 83 ? 16.488 -1.759 -10.146 1.00 85.06 83 GLU A C 1
ATOM 616 O O . GLU A 1 83 ? 16.268 -2.528 -11.078 1.00 85.06 83 GLU A O 1
AT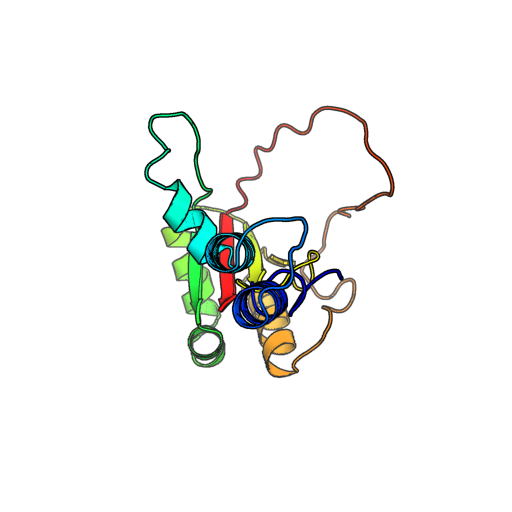OM 621 N N . THR A 1 84 ? 15.748 -1.772 -9.041 1.00 88.56 84 THR A N 1
ATOM 622 C CA . THR A 1 84 ? 14.728 -2.794 -8.798 1.00 88.56 84 THR A CA 1
ATOM 623 C C . THR A 1 84 ? 13.564 -2.230 -8.004 1.00 88.56 84 THR A C 1
ATOM 625 O O . THR A 1 84 ? 13.758 -1.469 -7.057 1.00 88.56 84 THR A O 1
ATOM 628 N N . VAL A 1 85 ? 12.353 -2.666 -8.327 1.00 89.75 85 VAL A N 1
ATOM 629 C CA . VAL A 1 85 ? 11.130 -2.194 -7.670 1.00 89.75 85 VAL A CA 1
ATOM 630 C C . VAL A 1 85 ? 10.405 -3.348 -6.997 1.00 89.75 85 VAL A C 1
ATOM 632 O O . VAL A 1 85 ? 10.400 -4.472 -7.489 1.00 89.75 85 VAL A O 1
ATOM 635 N N . CYS A 1 86 ? 9.802 -3.087 -5.845 1.00 89.81 86 CYS A N 1
ATOM 636 C CA . CYS A 1 86 ? 8.948 -4.039 -5.153 1.00 89.81 86 CYS A CA 1
ATOM 637 C C . CYS A 1 86 ? 7.488 -3.612 -5.342 1.00 89.81 86 CYS A C 1
ATOM 639 O O . CYS A 1 86 ? 7.088 -2.539 -4.900 1.00 89.81 86 CYS A O 1
ATOM 641 N N . VAL A 1 87 ? 6.698 -4.429 -6.030 1.00 88.50 87 VAL A N 1
ATOM 642 C CA . VAL A 1 87 ? 5.270 -4.201 -6.285 1.00 88.50 87 VAL A CA 1
ATOM 643 C C . VAL A 1 87 ? 4.426 -4.957 -5.268 1.00 88.50 87 VAL A C 1
ATOM 645 O O . VAL A 1 87 ? 4.781 -6.067 -4.868 1.00 88.50 87 VAL A O 1
ATOM 648 N N . LYS A 1 88 ? 3.306 -4.364 -4.846 1.00 85.44 88 LYS A N 1
ATOM 649 C CA . LYS A 1 88 ? 2.273 -5.053 -4.061 1.00 85.44 88 LYS A CA 1
ATOM 650 C C . LYS A 1 88 ? 0.901 -4.375 -4.163 1.00 85.44 88 LYS A C 1
ATOM 652 O O . LYS A 1 88 ? 0.839 -3.157 -4.356 1.00 85.44 88 LYS A O 1
ATOM 657 N N . PRO A 1 89 ? -0.201 -5.115 -3.952 1.00 82.94 89 PRO A N 1
ATOM 658 C CA . PRO A 1 89 ? -1.525 -4.521 -3.790 1.00 82.94 89 PRO A CA 1
ATOM 659 C C . PRO A 1 89 ? -1.593 -3.561 -2.589 1.00 82.94 89 PRO A C 1
ATOM 661 O O . PRO A 1 89 ? -1.022 -3.821 -1.522 1.00 82.94 89 PRO A O 1
ATOM 664 N N . ALA A 1 90 ? -2.322 -2.453 -2.737 1.00 82.38 90 ALA A N 1
ATOM 665 C CA . ALA A 1 90 ? -2.469 -1.441 -1.690 1.00 82.38 90 ALA A CA 1
ATOM 666 C C . ALA A 1 90 ? -3.244 -1.975 -0.470 1.00 82.38 90 ALA A C 1
ATOM 668 O O . ALA A 1 90 ? -2.816 -1.773 0.671 1.00 82.38 90 ALA A O 1
ATOM 669 N N . ARG A 1 91 ? -4.335 -2.713 -0.719 1.00 76.44 91 ARG A N 1
ATOM 670 C CA . ARG A 1 91 ? -5.367 -3.067 0.276 1.00 76.44 91 ARG A CA 1
ATOM 671 C C . ARG A 1 91 ? -5.405 -4.534 0.709 1.00 76.44 91 ARG A C 1
ATOM 673 O O . ARG A 1 91 ? -6.351 -4.931 1.376 1.00 76.44 91 ARG A O 1
ATOM 680 N N . ASP A 1 92 ? -4.400 -5.335 0.356 1.00 68.12 92 ASP A N 1
ATOM 681 C CA . ASP A 1 92 ? -4.380 -6.753 0.740 1.00 68.12 92 ASP A CA 1
ATOM 682 C C . ASP A 1 92 ? -3.500 -7.024 1.968 1.00 68.12 92 ASP A C 1
ATOM 684 O O . ASP A 1 92 ? -2.378 -6.515 2.075 1.00 68.12 92 ASP A O 1
ATOM 688 N N . GLY A 1 93 ? -4.007 -7.820 2.902 1.00 60.66 93 GLY A N 1
ATOM 689 C CA . GLY A 1 93 ? -3.239 -8.329 4.037 1.00 60.66 93 GLY A CA 1
ATOM 690 C C . GLY A 1 93 ? -2.386 -9.528 3.611 1.00 60.66 93 GLY A C 1
ATOM 691 O O . GLY A 1 93 ? -2.571 -10.092 2.539 1.00 60.66 93 GLY A O 1
ATOM 692 N N . CYS A 1 94 ? -1.446 -9.956 4.455 1.00 59.03 94 CYS A N 1
ATOM 693 C CA . CYS A 1 94 ? -0.786 -11.272 4.333 1.00 59.03 94 CYS A CA 1
ATOM 694 C C . CYS A 1 94 ? 0.260 -11.481 3.211 1.00 59.03 94 CYS A C 1
ATOM 696 O O . CYS A 1 94 ? 0.435 -12.608 2.752 1.00 59.03 94 CYS A O 1
ATOM 698 N N . SER A 1 95 ? 1.018 -10.457 2.799 1.00 61.00 95 SER A N 1
ATOM 699 C CA . SER A 1 95 ? 2.125 -10.581 1.813 1.00 61.00 95 SER A CA 1
ATOM 700 C C . SER A 1 95 ? 1.733 -11.182 0.450 1.00 61.00 95 SER A C 1
ATOM 702 O O . SER A 1 95 ? 2.600 -11.499 -0.369 1.00 61.00 95 SER A O 1
ATOM 704 N N . THR A 1 96 ? 0.438 -11.314 0.173 1.00 65.50 96 THR A N 1
ATOM 705 C CA . THR A 1 96 ? -0.079 -11.824 -1.092 1.00 65.50 96 THR A CA 1
ATOM 706 C C . THR A 1 96 ? 0.184 -10.801 -2.196 1.00 65.50 96 THR A C 1
ATOM 708 O O . THR A 1 96 ? -0.014 -9.599 -2.018 1.00 65.50 96 THR A O 1
ATOM 711 N N . GLY A 1 97 ? 0.700 -11.260 -3.337 1.00 73.88 97 GLY A N 1
ATOM 712 C CA . GLY A 1 97 ? 0.984 -10.388 -4.481 1.00 73.88 97 GLY A CA 1
ATOM 713 C C . GLY A 1 97 ? 2.205 -9.474 -4.325 1.00 73.88 97 GLY A C 1
ATOM 714 O O . GLY A 1 97 ? 2.377 -8.571 -5.135 1.00 73.88 97 GLY A O 1
ATOM 715 N N . VAL A 1 98 ? 3.069 -9.685 -3.325 1.00 83.56 98 VAL A N 1
ATOM 716 C CA . VAL A 1 98 ? 4.361 -8.985 -3.262 1.00 83.56 98 VAL A CA 1
ATOM 717 C C . VAL A 1 98 ? 5.319 -9.594 -4.285 1.00 83.56 98 VAL A C 1
ATOM 719 O O . VAL A 1 98 ? 5.548 -10.804 -4.282 1.00 83.56 98 VAL A O 1
ATOM 722 N N . ALA A 1 99 ? 5.918 -8.764 -5.133 1.00 86.31 99 ALA A N 1
ATOM 723 C CA . ALA A 1 99 ? 6.917 -9.198 -6.103 1.00 86.31 99 ALA A CA 1
ATOM 724 C C . ALA A 1 99 ? 8.051 -8.184 -6.225 1.00 86.31 99 ALA A C 1
ATOM 726 O O . ALA A 1 99 ? 7.837 -6.978 -6.152 1.00 86.31 99 ALA A O 1
ATOM 727 N N . ARG A 1 100 ? 9.270 -8.674 -6.447 1.00 88.06 100 ARG A N 1
ATOM 728 C CA . ARG A 1 100 ? 10.414 -7.833 -6.799 1.00 88.06 100 ARG A CA 1
ATOM 729 C C . ARG A 1 100 ? 10.655 -7.933 -8.297 1.00 88.06 100 ARG A C 1
ATOM 731 O O . ARG A 1 100 ? 10.946 -9.018 -8.784 1.00 88.06 100 ARG A O 1
ATOM 738 N N . LEU A 1 101 ? 10.599 -6.798 -8.974 1.00 90.00 101 LEU A N 1
ATOM 739 C CA . LEU A 1 101 ? 10.811 -6.652 -10.404 1.00 90.00 101 LEU A CA 1
ATOM 740 C C . LEU A 1 101 ? 12.179 -6.015 -10.660 1.00 90.00 101 LEU A C 1
ATOM 742 O O . LEU A 1 101 ? 12.611 -5.122 -9.922 1.00 90.00 101 LEU A O 1
ATOM 746 N N . ARG A 1 102 ? 12.864 -6.474 -11.702 1.00 89.75 102 ARG A N 1
ATOM 747 C CA . ARG A 1 102 ? 14.225 -6.045 -12.060 1.00 89.75 102 ARG A CA 1
ATOM 748 C C . ARG A 1 102 ? 14.343 -5.558 -13.493 1.00 89.75 102 ARG A C 1
ATOM 750 O O . ARG A 1 102 ? 15.328 -4.913 -13.834 1.00 89.75 102 ARG A O 1
ATOM 757 N N . CYS A 1 103 ? 13.358 -5.879 -14.315 1.00 89.56 103 CYS A N 1
ATOM 758 C CA . CYS A 1 103 ? 13.306 -5.519 -15.718 1.00 89.56 103 CYS A CA 1
ATOM 759 C C . CYS A 1 103 ? 11.842 -5.325 -16.157 1.00 89.56 103 CYS A C 1
ATOM 761 O O . CYS A 1 103 ? 10.924 -5.752 -15.444 1.00 89.56 103 CYS A O 1
ATOM 763 N N . PRO A 1 104 ? 11.591 -4.677 -17.306 1.00 92.00 104 PRO A N 1
ATOM 764 C CA . PRO A 1 104 ? 10.235 -4.485 -17.817 1.00 92.00 104 PRO A CA 1
ATOM 765 C C . PRO A 1 104 ? 9.489 -5.807 -18.073 1.00 92.00 104 PRO A C 1
ATOM 767 O O . PRO A 1 104 ? 8.272 -5.851 -17.916 1.00 92.00 104 PRO A O 1
ATOM 770 N N . GLU A 1 105 ? 10.190 -6.902 -18.373 1.00 92.44 105 GLU A N 1
ATOM 771 C CA . GLU A 1 105 ? 9.584 -8.229 -18.557 1.00 92.44 105 GLU A CA 1
ATOM 772 C C . GLU A 1 105 ? 8.989 -8.775 -17.245 1.00 92.44 105 GLU A C 1
ATOM 774 O O . GLU A 1 105 ? 7.926 -9.395 -17.250 1.00 92.44 105 GLU A O 1
ATOM 779 N N . ASP A 1 106 ? 9.610 -8.486 -16.095 1.00 92.00 106 ASP A N 1
ATOM 780 C CA . ASP A 1 106 ? 9.043 -8.831 -14.783 1.00 92.00 106 ASP A CA 1
ATOM 781 C C . ASP A 1 106 ? 7.729 -8.084 -14.535 1.00 92.00 106 ASP A C 1
ATOM 783 O O . ASP A 1 106 ? 6.772 -8.641 -13.987 1.00 92.00 106 ASP A O 1
ATOM 787 N N . LEU A 1 107 ? 7.677 -6.812 -14.943 1.00 91.44 107 LEU A N 1
ATOM 788 C CA . LEU A 1 107 ? 6.468 -5.999 -14.850 1.00 91.44 107 LEU A CA 1
ATOM 789 C C . LEU A 1 107 ? 5.360 -6.544 -15.754 1.00 91.44 107 LEU A C 1
ATOM 791 O O . LEU A 1 107 ? 4.199 -6.551 -15.349 1.00 91.44 107 LEU A O 1
ATOM 795 N N . GLU A 1 108 ? 5.704 -7.047 -16.938 1.00 91.38 108 GLU A N 1
ATOM 796 C CA . GLU A 1 108 ? 4.763 -7.718 -17.834 1.00 91.38 108 GLU A CA 1
ATOM 797 C C . GLU A 1 108 ? 4.187 -8.996 -17.224 1.00 91.38 108 GLU A C 1
ATOM 799 O O . GLU A 1 108 ? 2.965 -9.171 -17.201 1.00 91.38 108 GLU A O 1
ATOM 804 N N . VAL A 1 109 ? 5.035 -9.854 -16.653 1.00 90.06 109 VAL A N 1
ATOM 805 C CA . VAL A 1 109 ? 4.592 -11.058 -15.934 1.00 90.06 109 VAL A CA 1
ATOM 806 C C . VAL A 1 109 ? 3.632 -10.689 -14.803 1.00 90.06 109 VAL A C 1
ATOM 808 O O . VAL A 1 109 ? 2.555 -11.280 -14.676 1.00 90.06 109 VAL A O 1
ATOM 811 N N . TYR A 1 110 ? 3.981 -9.672 -14.015 1.00 88.62 110 TYR A N 1
ATOM 812 C CA . TYR A 1 110 ? 3.141 -9.194 -12.924 1.00 88.62 110 TYR A CA 1
ATOM 813 C C . TYR A 1 110 ? 1.800 -8.627 -13.422 1.00 88.62 110 TYR A C 1
ATOM 815 O O . TYR A 1 110 ? 0.737 -8.979 -12.905 1.00 88.62 110 TYR A O 1
ATOM 823 N N . ALA A 1 111 ? 1.818 -7.790 -14.462 1.00 88.88 111 ALA A N 1
ATOM 824 C CA . ALA A 1 111 ? 0.616 -7.215 -15.060 1.00 88.88 111 ALA A CA 1
ATOM 825 C C . ALA A 1 111 ? -0.312 -8.301 -15.627 1.00 88.88 111 ALA A C 1
ATOM 827 O O . ALA A 1 111 ? -1.527 -8.244 -15.431 1.00 88.88 111 ALA A O 1
ATOM 828 N N . ASN A 1 112 ? 0.239 -9.328 -16.273 1.00 87.56 112 ASN A N 1
ATOM 829 C CA . ASN A 1 112 ? -0.537 -10.456 -16.785 1.00 87.56 112 ASN A CA 1
ATOM 830 C C . ASN A 1 112 ? -1.183 -11.274 -15.658 1.00 87.56 112 ASN A C 1
ATOM 832 O O . ASN A 1 112 ? -2.346 -11.665 -15.780 1.00 87.56 112 ASN A O 1
ATOM 836 N N . ALA A 1 113 ? -0.496 -11.451 -14.526 1.00 84.81 113 ALA A N 1
ATOM 837 C CA . ALA A 1 113 ? -1.087 -12.075 -13.346 1.00 84.81 113 ALA A CA 1
ATOM 838 C C . ALA A 1 113 ? -2.264 -11.263 -12.780 1.00 84.81 113 ALA A C 1
ATOM 840 O O . ALA A 1 113 ? -3.293 -11.840 -12.422 1.00 84.81 113 ALA A O 1
ATOM 841 N N . LEU A 1 114 ? -2.162 -9.927 -12.781 1.00 82.88 114 LEU A N 1
ATOM 842 C CA . LEU A 1 114 ? -3.275 -9.049 -12.412 1.00 82.88 114 LEU A CA 1
ATOM 843 C C . LEU A 1 114 ? -4.449 -9.135 -13.395 1.00 82.88 114 LEU A C 1
ATOM 845 O O . LEU A 1 114 ? -5.600 -9.092 -12.954 1.00 82.88 114 LEU A O 1
ATOM 849 N N . ARG A 1 115 ? -4.197 -9.247 -14.710 1.00 82.69 115 ARG A N 1
ATOM 850 C CA . ARG A 1 115 ? -5.257 -9.447 -15.724 1.00 82.69 115 ARG A CA 1
ATOM 851 C C . ARG A 1 115 ? -5.997 -10.761 -15.494 1.00 82.69 115 ARG A C 1
ATOM 853 O O . ARG A 1 115 ? -7.221 -10.771 -15.530 1.00 82.69 115 ARG A O 1
ATOM 860 N N . GLY A 1 116 ? -5.250 -11.834 -15.235 1.00 76.12 116 GLY A N 1
ATOM 861 C CA . GLY A 1 116 ? -5.786 -13.168 -14.964 1.00 76.12 116 GLY A CA 1
ATOM 862 C C . GLY A 1 116 ? -6.429 -13.322 -13.585 1.00 76.12 116 GLY A C 1
ATOM 863 O O . GLY A 1 116 ? -7.006 -14.369 -13.308 1.00 76.12 116 GLY A O 1
ATOM 864 N N . THR A 1 117 ? -6.361 -12.298 -12.725 1.00 74.81 117 THR A N 1
ATOM 865 C CA . THR A 1 117 ? -6.852 -12.351 -11.334 1.00 74.81 117 THR A CA 1
ATOM 866 C C . THR A 1 117 ? -6.220 -13.509 -10.556 1.00 74.81 117 THR A C 1
ATOM 868 O O . THR A 1 117 ? -6.867 -14.173 -9.746 1.00 74.81 117 THR A O 1
ATOM 871 N N . LEU A 1 118 ? -4.945 -13.795 -10.843 1.00 70.12 118 LEU A N 1
ATOM 872 C CA . LEU A 1 118 ? -4.264 -14.925 -10.232 1.00 70.12 118 LEU A CA 1
ATOM 873 C C . LEU A 1 118 ? -4.104 -14.679 -8.727 1.00 70.12 118 LEU A C 1
ATOM 875 O O . LEU A 1 118 ? -3.618 -13.618 -8.333 1.00 70.12 118 LEU A O 1
ATOM 879 N N . PRO A 1 119 ? -4.435 -15.664 -7.873 1.00 65.56 119 PRO A N 1
ATOM 880 C CA . PRO A 1 119 ? -4.291 -15.508 -6.429 1.00 65.56 119 PRO A CA 1
ATOM 881 C C . PRO A 1 119 ? -2.819 -15.451 -5.999 1.00 65.56 119 PRO A C 1
ATOM 883 O O . PRO A 1 119 ? -2.512 -14.974 -4.908 1.00 65.56 119 PRO A O 1
ATOM 886 N N . ARG A 1 120 ? -1.900 -15.978 -6.825 1.00 70.94 120 ARG A N 1
ATOM 887 C CA . ARG A 1 120 ? -0.449 -15.998 -6.597 1.00 70.94 120 ARG A CA 1
ATOM 888 C C . ARG A 1 120 ? 0.302 -15.974 -7.924 1.00 70.94 120 ARG A C 1
ATOM 890 O O . ARG A 1 120 ? -0.172 -16.524 -8.917 1.00 70.94 120 ARG A O 1
ATOM 897 N N . LEU A 1 121 ? 1.503 -15.401 -7.911 1.00 74.94 121 LEU A N 1
ATOM 898 C CA . LEU A 1 121 ? 2.452 -15.535 -9.014 1.00 74.94 121 LEU A CA 1
ATOM 899 C C . LEU A 1 121 ? 3.045 -16.955 -9.023 1.00 74.94 121 LEU A C 1
ATOM 901 O O . LEU A 1 121 ? 3.414 -17.451 -7.953 1.00 74.94 121 LEU A O 1
ATOM 905 N N . PRO A 1 122 ? 3.161 -17.617 -10.189 1.00 71.19 122 PRO A N 1
ATOM 906 C CA . PRO A 1 122 ? 3.859 -18.894 -10.291 1.00 71.19 122 PRO A CA 1
ATOM 907 C C . PRO A 1 122 ? 5.316 -18.787 -9.819 1.00 71.19 122 PRO A C 1
ATOM 909 O O . PRO A 1 122 ? 5.972 -17.761 -10.006 1.00 71.19 122 PRO A O 1
ATOM 912 N N . ALA A 1 123 ? 5.857 -19.852 -9.228 1.00 74.44 123 ALA A N 1
ATOM 913 C CA . ALA A 1 123 ? 7.274 -19.884 -8.875 1.00 74.44 123 ALA A CA 1
ATOM 914 C C . ALA A 1 123 ? 8.147 -19.713 -10.132 1.00 74.44 123 ALA A C 1
ATOM 916 O O . ALA A 1 123 ? 7.805 -20.216 -11.200 1.00 74.44 123 ALA A O 1
ATOM 917 N N . ASN A 1 124 ? 9.283 -19.023 -9.993 1.00 76.25 124 ASN A N 1
ATOM 918 C CA . ASN A 1 124 ? 10.266 -18.815 -11.066 1.00 76.25 124 ASN A CA 1
ATOM 919 C C . ASN A 1 124 ? 9.737 -18.081 -12.318 1.00 76.25 124 ASN A C 1
ATOM 921 O O . ASN A 1 124 ? 10.352 -18.178 -13.375 1.00 76.25 124 ASN A O 1
ATOM 925 N N . CYS A 1 125 ? 8.622 -17.346 -12.215 1.00 77.69 125 CYS A N 1
ATOM 926 C CA . CYS A 1 125 ? 8.088 -16.561 -13.337 1.00 77.69 125 CYS A CA 1
ATOM 927 C C . CYS A 1 125 ? 8.768 -15.194 -13.529 1.00 77.69 125 CYS A C 1
ATOM 929 O O . CYS A 1 125 ? 8.620 -14.597 -14.589 1.00 77.69 125 CYS A O 1
ATOM 931 N N . LEU A 1 126 ? 9.507 -14.709 -12.527 1.00 83.00 126 LEU A N 1
ATOM 932 C CA . LEU A 1 126 ? 10.269 -13.459 -12.582 1.00 83.00 126 LEU A CA 1
ATOM 933 C C . LEU A 1 126 ? 11.756 -13.744 -12.828 1.00 83.00 126 LEU A C 1
ATOM 935 O O . LEU A 1 126 ? 12.268 -14.814 -12.480 1.00 83.00 126 LEU A O 1
ATOM 939 N N . SER A 1 127 ? 12.454 -12.767 -13.397 1.00 75.50 127 SER A N 1
ATOM 940 C CA . SER A 1 127 ? 13.874 -12.792 -13.731 1.00 75.50 127 SER A CA 1
ATOM 941 C C . SER A 1 127 ? 14.723 -13.282 -12.548 1.00 75.50 127 SER A C 1
ATOM 943 O O . SER A 1 127 ? 14.544 -12.861 -11.401 1.00 75.50 127 SER A O 1
ATOM 945 N N . LYS A 1 128 ? 15.635 -14.230 -12.836 1.00 60.16 128 LYS A N 1
ATOM 946 C CA . LYS A 1 128 ? 16.385 -15.087 -11.887 1.00 60.16 128 LYS A CA 1
ATOM 947 C C . LYS A 1 128 ? 16.517 -14.509 -10.475 1.00 60.16 128 LYS A C 1
ATOM 949 O O . LYS A 1 128 ? 17.433 -13.744 -10.177 1.00 60.16 128 LYS A O 1
ATOM 954 N N . VAL A 1 129 ? 15.627 -14.929 -9.586 1.00 52.72 129 VAL A N 1
ATOM 955 C CA . VAL A 1 129 ? 15.671 -14.642 -8.151 1.00 52.72 129 VAL A CA 1
ATOM 956 C C . VAL A 1 129 ? 16.923 -15.327 -7.569 1.00 52.72 129 VAL A C 1
ATOM 958 O O . VAL A 1 129 ? 16.994 -16.549 -7.635 1.00 52.72 129 VAL A O 1
ATOM 961 N N . PRO A 1 130 ? 17.928 -14.632 -6.994 1.00 40.94 130 PRO A N 1
ATOM 962 C CA . PRO A 1 130 ? 18.702 -15.261 -5.937 1.00 40.94 130 PRO A CA 1
ATOM 963 C C . PRO A 1 130 ? 17.689 -15.506 -4.823 1.00 40.94 130 PRO A C 1
ATOM 965 O O . PRO A 1 130 ? 17.033 -14.549 -4.397 1.00 40.94 130 PRO A O 1
ATOM 968 N N . GLU A 1 131 ? 17.480 -16.779 -4.487 1.00 35.34 131 GLU A N 1
ATOM 969 C CA . GLU A 1 131 ? 16.520 -17.253 -3.491 1.00 35.34 131 GLU A CA 1
ATOM 970 C C . GLU A 1 131 ? 16.342 -16.239 -2.356 1.00 35.34 131 GLU A C 1
ATOM 972 O O . GLU A 1 131 ? 17.272 -15.964 -1.603 1.00 35.34 131 GLU A O 1
ATOM 977 N N . ILE A 1 132 ? 15.140 -15.680 -2.216 1.00 36.25 132 ILE A N 1
ATOM 978 C CA . ILE A 1 132 ? 14.732 -15.121 -0.930 1.00 36.25 132 ILE A CA 1
ATOM 979 C C . ILE A 1 132 ? 13.919 -16.227 -0.271 1.00 36.25 132 ILE A C 1
ATOM 981 O O . ILE A 1 132 ? 12.714 -16.346 -0.491 1.00 36.25 132 ILE A O 1
ATOM 985 N N . GLN A 1 133 ? 14.612 -17.086 0.477 1.00 31.36 133 GLN A N 1
ATOM 986 C CA . GLN A 1 133 ? 13.968 -18.013 1.397 1.00 31.36 133 GLN A CA 1
ATOM 987 C C . GLN A 1 133 ? 13.298 -17.182 2.495 1.00 31.36 133 GLN A C 1
ATOM 989 O O . GLN A 1 133 ? 13.972 -16.609 3.349 1.00 31.36 133 GLN A O 1
ATOM 994 N N . PHE A 1 134 ? 11.968 -17.123 2.504 1.00 30.88 134 PHE A N 1
ATOM 995 C CA . PHE A 1 134 ? 11.252 -16.827 3.741 1.00 30.88 134 PHE A CA 1
ATOM 996 C C . PHE A 1 134 ? 11.243 -18.115 4.564 1.00 30.88 134 PHE A C 1
ATOM 998 O O . PHE A 1 134 ? 10.337 -18.939 4.461 1.00 30.88 134 PHE A O 1
ATOM 1005 N N . GLY A 1 135 ? 12.333 -18.329 5.301 1.00 27.84 135 GLY A N 1
ATOM 1006 C CA . GLY A 1 135 ? 12.460 -19.424 6.251 1.00 27.84 135 GLY A CA 1
ATOM 1007 C C . GLY A 1 135 ? 11.577 -19.177 7.471 1.00 27.84 135 GLY A C 1
ATOM 1008 O O . GLY A 1 135 ? 11.532 -18.071 8.011 1.00 27.84 135 GLY A O 1
ATOM 1009 N N . ASN A 1 136 ? 10.874 -20.220 7.904 1.00 40.53 136 ASN A N 1
ATOM 1010 C CA . ASN A 1 136 ? 10.229 -20.257 9.208 1.00 40.53 136 ASN A CA 1
ATOM 1011 C C . ASN A 1 136 ? 11.260 -19.921 10.300 1.00 40.53 136 ASN A C 1
ATOM 1013 O O . ASN A 1 136 ? 12.288 -20.585 10.397 1.00 40.53 136 ASN A O 1
ATOM 1017 N N . SER A 1 137 ? 10.918 -18.963 11.162 1.00 33.22 137 SER A N 1
ATOM 1018 C CA . SER A 1 137 ? 11.645 -18.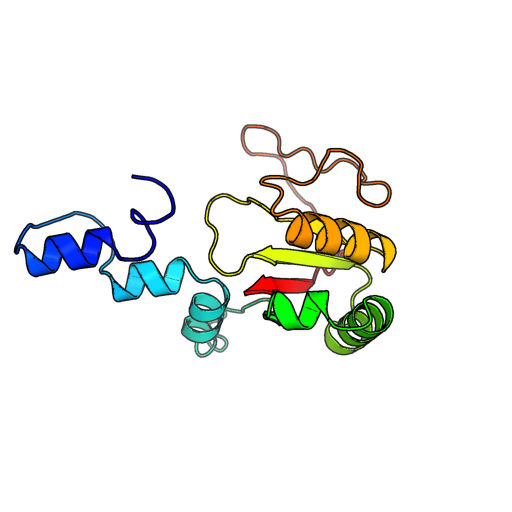545 12.373 1.00 33.22 137 SER A CA 1
ATOM 1019 C C . SER A 1 137 ? 12.928 -17.711 12.182 1.00 33.22 137 SER A C 1
ATOM 1021 O O . SER A 1 137 ? 13.728 -17.908 11.278 1.00 33.22 137 SER A O 1
ATOM 1023 N N . LEU A 1 138 ? 13.053 -16.709 13.055 1.00 38.69 138 LEU A N 1
ATOM 1024 C CA . LEU A 1 138 ? 14.020 -15.611 13.037 1.00 38.69 138 LEU A CA 1
ATOM 1025 C C . LEU A 1 138 ? 15.464 -16.009 13.422 1.00 38.69 138 LEU A C 1
ATOM 1027 O O . LEU A 1 138 ? 15.699 -16.970 14.150 1.00 38.69 138 LEU A O 1
ATOM 1031 N N . SER A 1 139 ? 16.384 -15.102 13.061 1.00 29.56 139 SER A N 1
ATOM 1032 C CA . SER A 1 139 ? 17.848 -15.043 13.275 1.00 29.56 139 SER A CA 1
ATOM 1033 C C . SER A 1 139 ? 18.666 -15.808 12.219 1.00 29.56 139 SER A C 1
ATOM 1035 O O . SER A 1 139 ? 18.391 -16.960 11.932 1.00 29.56 139 SER A O 1
ATOM 1037 N N . GLN A 1 140 ? 19.653 -15.213 11.543 1.00 29.03 140 GLN A N 1
ATOM 1038 C CA . GLN A 1 140 ? 20.740 -14.409 12.098 1.00 29.03 140 GLN A CA 1
ATOM 1039 C C . GLN A 1 140 ? 21.174 -13.230 11.198 1.00 29.03 140 GLN A C 1
ATOM 1041 O O . GLN A 1 140 ? 21.373 -13.370 9.998 1.00 29.03 140 GLN A O 1
ATOM 1046 N N . SER A 1 141 ? 21.325 -12.078 11.857 1.00 32.38 141 SER A N 1
ATOM 1047 C CA . SER A 1 141 ? 22.334 -11.015 11.695 1.00 32.38 141 SER A CA 1
ATOM 1048 C C . SER A 1 141 ? 22.855 -10.588 10.310 1.00 32.38 141 SER A C 1
ATOM 1050 O O . SER A 1 141 ? 23.561 -11.317 9.623 1.00 32.38 141 SER A O 1
ATOM 1052 N N . ASN A 1 142 ? 22.678 -9.280 10.076 1.00 33.16 142 ASN A N 1
ATOM 1053 C CA . ASN A 1 142 ? 23.419 -8.388 9.179 1.00 33.16 142 ASN A CA 1
ATOM 1054 C C . ASN A 1 142 ? 23.329 -8.668 7.675 1.00 33.16 142 ASN A C 1
ATOM 1056 O O . ASN A 1 142 ? 24.287 -9.093 7.039 1.00 33.16 142 ASN A O 1
ATOM 1060 N N . LEU A 1 143 ? 22.225 -8.215 7.079 1.00 27.98 143 LEU A N 1
ATOM 1061 C CA . LEU A 1 143 ? 22.286 -7.623 5.745 1.00 27.98 143 LEU A CA 1
ATOM 1062 C C . LEU A 1 143 ? 22.237 -6.099 5.883 1.00 27.98 143 LEU A C 1
ATOM 1064 O O . LEU A 1 143 ? 21.183 -5.518 6.135 1.00 27.98 143 LEU A O 1
ATOM 1068 N N . MET A 1 144 ? 23.390 -5.452 5.686 1.00 27.27 144 MET A N 1
ATOM 1069 C CA . MET A 1 144 ? 23.402 -4.086 5.167 1.00 27.27 144 MET A CA 1
ATOM 1070 C C . MET A 1 144 ? 22.694 -4.118 3.809 1.00 27.27 144 MET A C 1
ATOM 1072 O O . MET A 1 144 ? 23.218 -4.654 2.834 1.00 27.27 144 MET A O 1
ATOM 1076 N N . LEU A 1 145 ? 21.487 -3.566 3.745 1.00 28.77 145 LEU A N 1
ATOM 1077 C CA . LEU A 1 145 ? 20.790 -3.322 2.489 1.00 28.77 145 LEU A CA 1
ATOM 1078 C C . LEU A 1 145 ? 21.422 -2.100 1.811 1.00 28.77 145 LEU A C 1
ATOM 1080 O O . LEU A 1 145 ? 20.976 -0.979 2.018 1.00 28.77 145 LEU A O 1
ATOM 1084 N N . SER A 1 146 ? 22.439 -2.312 0.974 1.00 29.23 146 SER A N 1
ATOM 1085 C CA . SER A 1 146 ? 22.728 -1.379 -0.129 1.00 29.23 146 SER A CA 1
ATOM 1086 C C . SER A 1 146 ? 21.918 -1.708 -1.393 1.00 29.23 146 SER A C 1
ATOM 1088 O O . SER A 1 146 ? 22.112 -1.093 -2.437 1.00 29.23 146 SER A O 1
ATOM 1090 N N . CYS A 1 147 ? 20.962 -2.642 -1.321 1.00 34.41 147 CYS A N 1
ATOM 1091 C CA . CYS A 1 147 ? 19.949 -2.801 -2.358 1.00 34.41 147 CYS A CA 1
ATOM 1092 C C . CYS A 1 147 ? 18.779 -1.852 -2.071 1.00 34.41 147 CYS A C 1
ATOM 1094 O O . CYS A 1 147 ? 17.876 -2.182 -1.303 1.00 34.41 147 CYS A O 1
ATOM 1096 N N . THR A 1 148 ? 18.802 -0.667 -2.674 1.00 47.38 148 THR A N 1
ATOM 1097 C CA . THR A 1 148 ? 17.702 0.302 -2.613 1.00 47.38 148 THR A CA 1
ATOM 1098 C C . THR A 1 148 ? 16.484 -0.271 -3.344 1.00 47.38 148 THR A C 1
ATOM 1100 O O . THR A 1 148 ? 16.370 -0.120 -4.553 1.00 47.38 148 THR A O 1
ATOM 1103 N N . PHE A 1 149 ? 15.581 -0.981 -2.666 1.00 51.69 149 PHE A N 1
ATOM 1104 C CA . PHE A 1 149 ? 14.291 -1.372 -3.250 1.00 51.69 149 PHE A CA 1
ATOM 1105 C C . PHE A 1 149 ? 13.283 -0.252 -3.018 1.00 51.69 149 PHE A C 1
ATOM 1107 O O . PHE A 1 149 ? 13.101 0.164 -1.878 1.00 51.69 149 PHE A O 1
ATOM 1114 N N . THR A 1 150 ? 12.587 0.190 -4.062 1.00 67.94 150 THR A N 1
ATOM 1115 C CA . THR A 1 150 ? 11.513 1.187 -3.929 1.00 67.94 150 THR A CA 1
ATOM 1116 C C . THR A 1 150 ? 10.145 0.529 -4.132 1.00 67.94 150 THR A C 1
ATOM 1118 O O . THR A 1 150 ? 10.042 -0.436 -4.891 1.00 67.94 150 THR A O 1
ATOM 1121 N N . LEU A 1 151 ? 9.104 0.976 -3.414 1.00 76.19 151 LEU A N 1
ATOM 1122 C CA . LEU A 1 151 ? 7.791 0.313 -3.405 1.00 76.19 151 LEU A CA 1
ATOM 1123 C C . LEU A 1 151 ? 6.825 0.894 -4.439 1.00 76.19 151 LEU A C 1
ATOM 1125 O O . LEU A 1 151 ? 6.744 2.100 -4.619 1.00 76.19 151 LEU A O 1
ATOM 1129 N N . ILE A 1 152 ? 6.012 0.040 -5.044 1.00 80.38 152 ILE A N 1
ATOM 1130 C CA . ILE A 1 152 ? 4.893 0.446 -5.890 1.00 80.38 152 ILE A CA 1
ATOM 1131 C C . ILE A 1 152 ? 3.623 -0.146 -5.300 1.00 80.38 152 ILE A C 1
ATOM 1133 O O . ILE A 1 152 ? 3.539 -1.357 -5.066 1.00 80.38 152 ILE A O 1
ATOM 1137 N N . TYR A 1 153 ? 2.640 0.717 -5.065 1.00 78.69 153 TYR A N 1
ATOM 1138 C CA . TYR A 1 153 ? 1.309 0.308 -4.643 1.00 78.69 153 TYR A CA 1
ATOM 1139 C C . TYR A 1 153 ? 0.371 0.273 -5.835 1.00 78.69 153 TYR A C 1
ATOM 1141 O O . TYR A 1 153 ? 0.285 1.237 -6.592 1.00 78.69 153 TYR A O 1
ATOM 1149 N N . ILE A 1 154 ? -0.343 -0.841 -5.974 1.00 67.94 154 ILE A N 1
ATOM 1150 C CA . ILE A 1 154 ? -1.366 -1.002 -7.005 1.00 67.94 154 ILE A CA 1
ATOM 1151 C C . ILE A 1 154 ? -2.727 -1.052 -6.319 1.00 67.94 154 ILE A C 1
ATOM 1153 O O . ILE A 1 154 ? -2.957 -1.921 -5.470 1.00 67.94 154 ILE A O 1
ATOM 1157 N N . CYS A 1 155 ? -3.571 -0.071 -6.641 1.00 62.53 155 CYS A N 1
ATOM 1158 C CA . CYS A 1 155 ? -4.934 0.069 -6.128 1.00 62.53 155 CYS A CA 1
ATOM 1159 C C . CYS A 1 155 ? -5.936 -0.704 -6.982 1.00 62.53 155 CYS A C 1
ATOM 1161 O O . CYS A 1 155 ? -5.787 -0.677 -8.228 1.00 62.53 155 CYS A O 1
#